Protein AF-A0A9D2D6B2-F1 (afdb_monomer_lite)

Secondary structure (DSSP, 8-state):
--HHHHTTT----HHHHHHHHHHHHHHHHHHHHHHHHHHHHHHHHHHHHHHHHHHHHHHHHHTT-S-HHHHHHHHHHHHHHHHHHHHHHHHHHHHHHHH--HHHHHHHHHHHHHHHHT-SS--HHHHHHHEEEEEE----SSSPPPPEEEEETTT----HHHHHHHH--

Organism: NCBI:txid2838503

pLDDT: mean 70.99, std 13.63, range [35.59, 91.56]

Foldseek 3Di:
DDPCVVCPPCPVPLVVLLVVLVVVCCVPVVVVLVVLVVLLVVLVVVLVVLVVVLVVLVVCVVVVNDDPVRNVVSVVVSVVVNVVSVVSNVVSVVVNVVVPCSVVVSVVSVVVVVVVNPDPDQDPVNLVQFFQDKDWADDDPPPDDTDIDTHTPRPDPAHPVNVVVVVVD

Structure (mmCIF, N/CA/C/O backbone):
data_AF-A0A9D2D6B2-F1
#
_entry.id   AF-A0A9D2D6B2-F1
#
loop_
_atom_site.group_PDB
_atom_site.id
_atom_site.type_symbol
_atom_site.label_atom_id
_atom_site.label_alt_id
_atom_site.label_comp_id
_atom_site.label_asym_id
_atom_site.label_entity_id
_atom_site.label_seq_id
_atom_site.pdbx_PDB_ins_code
_atom_site.Cartn_x
_atom_site.Cartn_y
_atom_site.Cartn_z
_atom_site.occupancy
_atom_site.B_iso_or_equiv
_atom_site.auth_seq_id
_atom_site.auth_comp_id
_atom_site.auth_asym_id
_atom_site.auth_atom_id
_atom_site.pdbx_PDB_model_num
ATOM 1 N N . GLN A 1 1 ? 28.516 2.486 -32.109 1.00 35.59 1 GLN A N 1
ATOM 2 C CA . GLN A 1 1 ? 27.899 1.144 -32.067 1.00 35.59 1 GLN A CA 1
ATOM 3 C C .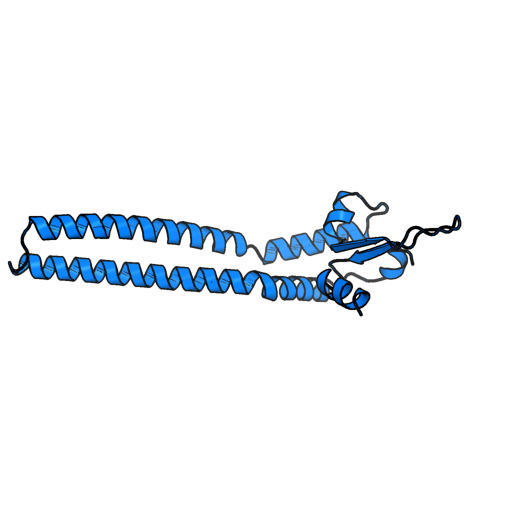 GLN A 1 1 ? 26.405 1.326 -32.236 1.00 35.59 1 GLN A C 1
ATOM 5 O O . GLN A 1 1 ? 25.827 2.120 -31.508 1.00 35.59 1 GLN A O 1
ATOM 10 N N . ASP A 1 2 ? 25.822 0.680 -33.243 1.00 41.28 2 ASP A N 1
ATOM 11 C CA . ASP A 1 2 ? 24.382 0.730 -33.501 1.00 41.28 2 ASP A CA 1
ATOM 12 C C . ASP A 1 2 ? 23.638 -0.080 -32.425 1.00 41.28 2 ASP A C 1
ATOM 14 O O . ASP A 1 2 ? 24.118 -1.137 -32.004 1.00 41.28 2 ASP A O 1
ATOM 18 N N . ILE A 1 3 ? 22.474 0.395 -31.983 1.00 46.47 3 ILE A N 1
ATOM 19 C CA . ILE A 1 3 ? 21.639 -0.260 -30.959 1.00 46.47 3 ILE A CA 1
ATOM 20 C C . ILE A 1 3 ? 21.277 -1.678 -31.433 1.00 46.47 3 ILE A C 1
ATOM 22 O O . ILE A 1 3 ? 21.265 -2.625 -30.649 1.00 46.47 3 ILE A O 1
ATOM 26 N N . ARG A 1 4 ? 21.110 -1.844 -32.753 1.00 47.38 4 ARG A N 1
ATOM 27 C CA . ARG A 1 4 ? 20.901 -3.131 -33.433 1.00 47.38 4 ARG A CA 1
ATOM 28 C C . ARG A 1 4 ? 22.102 -4.075 -33.339 1.00 47.38 4 ARG A C 1
ATOM 30 O O . ARG A 1 4 ? 21.920 -5.278 -33.205 1.00 47.38 4 ARG A O 1
ATOM 37 N N . SER A 1 5 ? 23.325 -3.540 -33.368 1.00 46.03 5 SER A N 1
ATOM 38 C CA . SER A 1 5 ? 24.556 -4.330 -33.241 1.00 46.03 5 SER A CA 1
ATOM 39 C C . SER A 1 5 ? 24.838 -4.744 -31.793 1.00 46.03 5 SER A C 1
ATOM 41 O O . SER A 1 5 ? 25.462 -5.780 -31.590 1.00 46.03 5 SER A O 1
ATOM 43 N N . MET A 1 6 ? 24.385 -3.969 -30.796 1.00 44.41 6 MET A N 1
ATOM 44 C CA . MET A 1 6 ? 24.419 -4.372 -29.378 1.00 44.41 6 MET A CA 1
ATOM 45 C C . MET A 1 6 ? 23.313 -5.377 -29.018 1.00 44.41 6 MET A C 1
ATOM 47 O O . MET A 1 6 ? 23.501 -6.185 -28.114 1.00 44.41 6 MET A O 1
ATOM 51 N N . LEU A 1 7 ? 22.187 -5.357 -29.739 1.00 45.91 7 LEU A N 1
ATOM 52 C CA . LEU A 1 7 ? 21.099 -6.342 -29.651 1.00 45.91 7 LEU A CA 1
ATOM 53 C C . LEU A 1 7 ? 21.361 -7.630 -30.458 1.00 45.91 7 LEU A C 1
ATOM 55 O O . LEU A 1 7 ? 20.472 -8.479 -30.525 1.00 45.91 7 LEU A O 1
ATOM 59 N N . GLY A 1 8 ? 22.545 -7.771 -31.071 1.00 40.34 8 GLY A N 1
ATOM 60 C CA . GLY A 1 8 ? 22.895 -8.860 -31.987 1.00 40.34 8 GLY A CA 1
ATOM 61 C C . GLY A 1 8 ? 22.477 -10.228 -31.459 1.00 40.34 8 GLY A C 1
ATOM 62 O O . GLY A 1 8 ? 22.946 -10.632 -30.401 1.00 40.34 8 GLY A O 1
ATOM 63 N N . ASP A 1 9 ? 21.555 -10.885 -32.172 1.00 44.16 9 ASP A N 1
ATOM 64 C CA . ASP A 1 9 ? 20.957 -12.189 -31.853 1.00 44.16 9 ASP A CA 1
ATOM 65 C C . ASP A 1 9 ? 20.709 -12.446 -30.359 1.00 44.16 9 ASP A C 1
ATOM 67 O O . ASP A 1 9 ? 20.714 -13.591 -29.893 1.00 44.16 9 ASP A O 1
ATOM 71 N N . VAL A 1 10 ? 20.433 -11.390 -29.586 1.00 45.84 10 VAL A N 1
ATOM 72 C CA . VAL A 1 10 ? 19.943 -11.534 -28.227 1.00 45.84 10 VAL A CA 1
ATOM 73 C C . VAL A 1 10 ? 18.497 -11.956 -28.404 1.00 45.84 10 VAL A C 1
ATOM 75 O O . VAL A 1 10 ? 17.577 -11.140 -28.387 1.00 45.84 10 VAL A O 1
ATOM 78 N N . LYS A 1 11 ? 18.285 -13.265 -28.601 1.00 50.88 11 LYS A N 1
ATOM 79 C CA . LYS A 1 11 ? 17.056 -13.917 -28.158 1.00 50.88 11 LYS A CA 1
ATOM 80 C C . LYS A 1 11 ? 16.844 -13.370 -26.761 1.00 50.88 11 LYS A C 1
ATOM 82 O O . LYS A 1 11 ? 17.635 -13.692 -25.877 1.00 50.88 11 LYS A O 1
ATOM 87 N N . ILE A 1 12 ? 15.880 -12.462 -26.609 1.00 55.03 12 ILE A N 1
ATOM 88 C CA . ILE A 1 12 ? 15.524 -11.912 -25.309 1.00 55.03 12 ILE A CA 1
ATOM 89 C C . ILE A 1 12 ? 15.266 -13.140 -24.456 1.00 55.03 12 ILE A C 1
ATOM 91 O O . ILE A 1 12 ? 14.308 -13.873 -24.695 1.00 55.03 12 ILE A O 1
ATOM 95 N N . ASP A 1 13 ? 16.203 -13.431 -23.561 1.00 63.00 13 ASP A N 1
ATOM 96 C CA . ASP A 1 13 ? 16.104 -14.574 -22.685 1.00 63.00 13 ASP A CA 1
ATOM 97 C C . ASP A 1 13 ? 15.008 -14.193 -21.701 1.00 63.00 13 ASP A C 1
ATOM 99 O O . ASP A 1 13 ? 15.236 -13.451 -20.746 1.00 63.00 13 ASP A O 1
ATOM 103 N N . GLU A 1 14 ? 13.781 -14.604 -22.026 1.00 59.53 14 GLU A N 1
ATOM 104 C CA . GLU A 1 14 ? 12.567 -14.267 -21.283 1.00 59.53 14 GLU A CA 1
ATOM 105 C C . GLU A 1 14 ? 12.739 -14.595 -19.800 1.00 59.53 14 GLU A C 1
ATOM 107 O O . GLU A 1 14 ? 12.206 -13.893 -18.944 1.00 59.53 14 GLU A O 1
ATOM 112 N N . LYS A 1 15 ? 13.565 -15.604 -19.493 1.00 63.31 15 LYS A N 1
ATOM 113 C CA . LYS A 1 15 ? 13.920 -15.990 -18.136 1.00 63.31 15 LYS A CA 1
ATOM 114 C C . LYS A 1 15 ? 14.800 -14.942 -17.454 1.00 63.31 15 LYS A C 1
ATOM 116 O O . LYS A 1 15 ? 14.463 -14.510 -16.356 1.00 63.31 15 LYS A O 1
ATOM 121 N N . LYS A 1 16 ? 15.864 -14.463 -18.109 1.00 65.50 16 LYS A N 1
ATOM 122 C CA . LYS A 1 16 ? 16.715 -13.382 -17.570 1.00 65.50 16 LYS A CA 1
ATOM 123 C C . LYS A 1 16 ? 15.986 -12.043 -17.490 1.00 65.50 16 LYS A C 1
ATOM 125 O O . LYS A 1 16 ? 16.174 -11.315 -16.522 1.00 65.50 16 LYS A O 1
ATOM 130 N N . ALA A 1 17 ? 15.144 -11.719 -18.472 1.00 62.91 17 ALA A N 1
ATOM 131 C CA . ALA A 1 17 ? 14.330 -10.504 -18.456 1.00 62.91 17 ALA A CA 1
ATOM 132 C C . ALA A 1 17 ? 13.310 -10.532 -17.304 1.00 62.91 17 ALA A C 1
ATOM 134 O O . ALA A 1 17 ? 13.154 -9.535 -16.599 1.00 62.91 17 ALA A O 1
ATOM 135 N N . LYS A 1 18 ? 12.681 -11.693 -17.063 1.00 63.69 18 LYS A N 1
ATOM 136 C CA . LYS A 1 18 ? 11.800 -11.923 -15.913 1.00 63.69 18 LYS A CA 1
ATOM 137 C C . LYS A 1 18 ? 12.557 -11.810 -14.591 1.00 63.69 18 LYS A C 1
ATOM 139 O O . LYS A 1 18 ? 12.100 -11.099 -13.707 1.00 63.69 18 LYS A O 1
ATOM 144 N N . GLU A 1 19 ? 13.719 -12.451 -14.461 1.00 64.00 19 GLU A N 1
ATOM 145 C CA . GLU A 1 19 ? 14.553 -12.376 -13.251 1.00 64.00 19 GLU A CA 1
ATOM 146 C C . GLU A 1 19 ? 15.041 -10.949 -12.958 1.00 64.00 19 GLU A C 1
ATOM 148 O O . GLU A 1 19 ? 15.025 -10.524 -11.804 1.00 64.00 19 GLU A O 1
ATOM 153 N N . TYR A 1 20 ? 15.429 -10.184 -13.983 1.00 64.94 20 TYR A N 1
ATOM 154 C CA . TYR A 1 20 ? 15.842 -8.788 -13.832 1.00 64.94 20 TYR A CA 1
ATOM 155 C C . TYR A 1 20 ? 14.685 -7.888 -13.380 1.00 64.94 20 TYR A C 1
ATOM 157 O O . TYR A 1 20 ? 14.833 -7.145 -12.409 1.00 64.94 20 TYR A O 1
ATOM 165 N N . PHE A 1 21 ? 13.520 -7.996 -14.032 1.00 64.06 21 PHE A N 1
ATOM 166 C CA . PHE A 1 21 ? 12.320 -7.247 -13.652 1.00 64.06 21 PHE A CA 1
ATOM 167 C C . PHE A 1 21 ? 11.888 -7.569 -12.220 1.00 64.06 21 PHE A C 1
ATOM 169 O O . PHE A 1 21 ? 11.588 -6.662 -11.442 1.00 64.06 21 PHE A O 1
ATOM 176 N N . LEU A 1 22 ? 11.918 -8.856 -11.855 1.00 63.31 22 LEU A N 1
ATOM 177 C CA . LEU A 1 22 ? 11.598 -9.290 -10.503 1.00 63.31 22 LEU A CA 1
ATOM 178 C C . LEU A 1 22 ? 12.585 -8.673 -9.508 1.00 63.31 22 LEU A C 1
ATOM 180 O O . LEU A 1 22 ? 12.142 -8.034 -8.567 1.00 63.31 22 LEU A O 1
ATOM 184 N N . ARG A 1 23 ? 13.900 -8.754 -9.763 1.00 66.19 23 ARG A N 1
ATOM 185 C CA . ARG A 1 23 ? 14.960 -8.245 -8.873 1.00 66.19 23 ARG A CA 1
ATOM 186 C C . ARG A 1 23 ? 14.898 -6.735 -8.636 1.00 66.19 23 ARG A C 1
ATOM 188 O O . ARG A 1 23 ? 15.092 -6.293 -7.503 1.00 66.19 23 ARG A O 1
ATOM 195 N N . GLU A 1 24 ? 14.653 -5.942 -9.675 1.00 61.62 24 GLU A N 1
ATOM 196 C CA . GLU A 1 24 ? 14.537 -4.484 -9.539 1.00 61.62 24 GLU A CA 1
ATOM 197 C C . GLU A 1 24 ? 13.247 -4.084 -8.806 1.00 61.62 24 GLU A C 1
ATOM 199 O O . GLU A 1 24 ? 13.279 -3.211 -7.933 1.00 61.62 24 GLU A O 1
ATOM 204 N N . ARG A 1 25 ? 12.130 -4.791 -9.039 1.00 60.19 25 ARG A N 1
ATOM 205 C CA . ARG A 1 25 ? 10.916 -4.607 -8.228 1.00 60.19 25 ARG A CA 1
ATOM 206 C C . ARG A 1 25 ? 11.087 -5.090 -6.794 1.00 60.19 25 ARG A C 1
ATOM 208 O O . ARG A 1 25 ? 10.549 -4.439 -5.905 1.00 60.19 25 ARG A O 1
ATOM 215 N N . THR A 1 26 ? 11.846 -6.155 -6.531 1.00 57.03 26 THR A N 1
ATOM 216 C CA . THR A 1 26 ? 12.105 -6.600 -5.154 1.00 57.03 26 THR A CA 1
ATOM 217 C C . THR A 1 26 ? 12.832 -5.507 -4.367 1.00 57.03 26 THR A C 1
ATOM 219 O O . THR A 1 26 ? 12.494 -5.246 -3.221 1.00 57.03 26 THR A O 1
ATOM 222 N N . LYS A 1 27 ? 13.780 -4.790 -4.989 1.00 57.19 27 LYS A N 1
ATOM 223 C CA . LYS A 1 27 ? 14.522 -3.710 -4.316 1.00 57.19 27 LYS A CA 1
ATOM 224 C C . LYS A 1 27 ? 13.664 -2.491 -3.961 1.00 57.19 27 LYS A C 1
ATOM 226 O O . LYS A 1 27 ? 13.787 -1.982 -2.853 1.00 57.19 27 LYS A O 1
ATOM 231 N N . CYS A 1 28 ? 12.842 -1.999 -4.890 1.00 51.25 28 CYS A N 1
ATOM 232 C CA . CYS A 1 28 ? 12.093 -0.745 -4.707 1.00 51.25 28 CYS A CA 1
ATOM 233 C C . CYS A 1 28 ? 10.664 -0.971 -4.174 1.00 51.25 28 CYS A C 1
ATOM 235 O O . CYS A 1 28 ? 10.144 -0.191 -3.377 1.00 51.25 28 CYS A O 1
ATOM 237 N N . GLY A 1 29 ? 10.031 -2.069 -4.586 1.00 56.94 29 GLY A N 1
ATOM 238 C CA . GLY A 1 29 ? 8.668 -2.430 -4.214 1.00 56.94 29 GLY A CA 1
ATOM 239 C C . GLY A 1 29 ? 8.572 -3.033 -2.818 1.00 56.94 29 GLY A C 1
ATOM 240 O O . GLY A 1 29 ? 7.684 -2.638 -2.069 1.00 56.94 29 GLY A O 1
ATOM 241 N N . GLU A 1 30 ? 9.486 -3.929 -2.420 1.00 60.16 30 GLU A N 1
ATOM 242 C CA . GLU A 1 30 ? 9.347 -4.603 -1.121 1.00 60.16 30 GLU A CA 1
ATOM 243 C C . GLU A 1 30 ? 9.55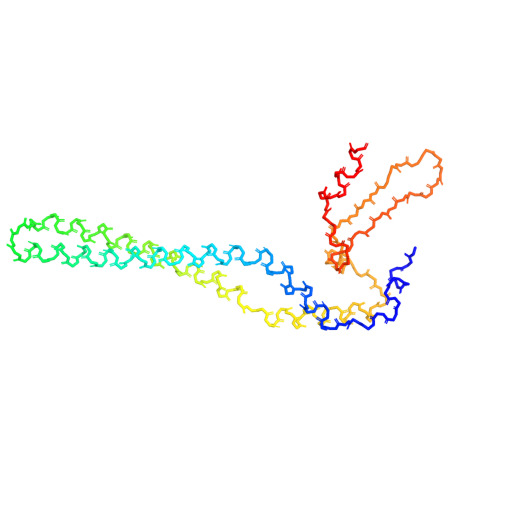1 -3.678 0.068 1.00 60.16 30 GLU A C 1
ATOM 245 O O . GLU A 1 30 ? 8.858 -3.851 1.061 1.00 60.16 30 GLU A O 1
ATOM 250 N N . GLN A 1 31 ? 10.423 -2.668 0.002 1.00 62.78 31 GLN A N 1
ATOM 251 C CA . GLN A 1 31 ? 10.567 -1.736 1.129 1.00 62.78 31 GLN A CA 1
ATOM 252 C C . GLN A 1 31 ? 9.267 -0.976 1.412 1.00 62.78 31 GLN A C 1
ATOM 254 O O . GLN A 1 31 ? 8.841 -0.892 2.565 1.00 62.78 31 GLN A O 1
ATOM 259 N N . ASN A 1 32 ? 8.609 -0.481 0.361 1.00 66.88 32 ASN A N 1
ATOM 260 C CA . ASN A 1 32 ? 7.326 0.205 0.489 1.00 66.88 32 ASN A CA 1
ATOM 261 C C . ASN A 1 32 ? 6.217 -0.771 0.904 1.00 66.88 32 ASN A C 1
ATOM 263 O O . ASN A 1 32 ? 5.442 -0.465 1.806 1.00 66.88 32 ASN A O 1
ATOM 267 N N . ARG A 1 33 ? 6.195 -1.983 0.334 1.00 70.56 33 ARG A N 1
ATOM 268 C CA . ARG A 1 33 ? 5.209 -3.020 0.676 1.00 70.56 33 ARG A CA 1
ATOM 269 C C . ARG A 1 33 ? 5.342 -3.494 2.125 1.00 70.56 33 ARG A C 1
ATOM 271 O O . ARG A 1 33 ? 4.350 -3.565 2.836 1.00 70.56 33 ARG A O 1
ATOM 278 N N . LEU A 1 34 ? 6.563 -3.753 2.593 1.00 74.38 34 LEU A N 1
ATOM 279 C CA . LEU A 1 34 ? 6.858 -4.148 3.975 1.00 74.38 34 LEU A CA 1
ATOM 280 C C . LEU A 1 34 ? 6.515 -3.032 4.966 1.00 74.38 34 LEU A C 1
ATOM 282 O O . LEU A 1 34 ? 6.019 -3.313 6.059 1.00 74.38 34 LEU A O 1
ATOM 286 N N . SER A 1 35 ? 6.771 -1.773 4.596 1.00 79.06 35 SER A N 1
ATOM 287 C CA . SER A 1 35 ? 6.367 -0.608 5.386 1.00 79.06 35 SER A CA 1
ATOM 288 C C . SER A 1 35 ? 4.844 -0.530 5.511 1.00 79.06 35 SER A C 1
ATOM 290 O O . SER A 1 35 ? 4.332 -0.463 6.630 1.00 79.06 35 SER A O 1
ATOM 292 N N . ASP A 1 36 ? 4.123 -0.631 4.394 1.00 79.38 36 ASP A N 1
ATOM 293 C CA . ASP A 1 36 ? 2.659 -0.598 4.359 1.00 79.38 36 ASP A CA 1
ATOM 294 C C . ASP A 1 36 ? 2.044 -1.793 5.117 1.00 79.38 36 ASP A C 1
ATOM 296 O O . ASP A 1 36 ? 1.126 -1.614 5.916 1.00 79.38 36 ASP A O 1
ATOM 300 N N . GLU A 1 37 ? 2.596 -3.004 4.979 1.00 80.88 37 GLU A N 1
ATOM 301 C CA . GLU A 1 37 ? 2.193 -4.191 5.752 1.00 80.88 37 GLU A CA 1
ATOM 302 C C . GLU A 1 37 ? 2.457 -4.028 7.261 1.00 80.88 37 GLU A C 1
ATOM 304 O O . GLU A 1 37 ? 1.687 -4.502 8.106 1.00 80.88 37 GLU A O 1
ATOM 309 N N . LYS A 1 38 ? 3.562 -3.377 7.643 1.00 85.88 38 LYS A N 1
ATOM 310 C CA . LYS A 1 38 ? 3.874 -3.084 9.050 1.00 85.88 38 LYS A CA 1
ATOM 311 C C . LYS A 1 38 ? 2.908 -2.046 9.621 1.00 85.88 38 LYS A C 1
ATOM 313 O O . LYS A 1 38 ? 2.423 -2.237 10.736 1.00 85.88 38 LYS A O 1
ATOM 318 N N . GLN A 1 39 ? 2.601 -0.994 8.864 1.00 86.31 39 GLN A N 1
ATOM 319 C CA . GLN A 1 39 ? 1.605 0.011 9.243 1.00 86.31 39 GLN A CA 1
ATOM 320 C C . GLN A 1 39 ? 0.210 -0.605 9.378 1.00 86.31 39 GLN A C 1
ATOM 322 O O . GLN A 1 39 ? -0.474 -0.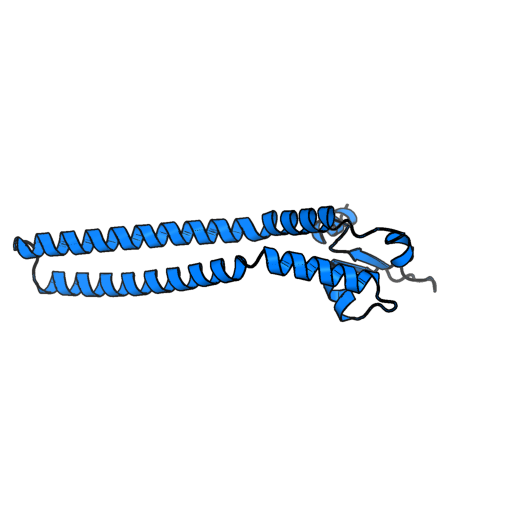353 10.367 1.00 86.31 39 GLN A O 1
ATOM 327 N N . LEU A 1 40 ? -0.177 -1.485 8.453 1.00 88.69 40 LEU A N 1
ATOM 328 C CA . LEU A 1 40 ? -1.450 -2.201 8.503 1.00 88.69 40 LEU A CA 1
ATOM 329 C C . LEU A 1 40 ? -1.557 -3.067 9.765 1.00 88.69 40 LEU A C 1
ATOM 331 O O . LEU A 1 40 ? -2.572 -3.016 10.459 1.00 88.69 40 LEU A O 1
ATOM 335 N N . ARG A 1 41 ? -0.496 -3.807 10.120 1.00 88.44 41 ARG A N 1
ATOM 336 C CA . ARG A 1 41 ? -0.445 -4.570 11.381 1.00 88.44 41 ARG A CA 1
ATOM 337 C C . ARG A 1 41 ? -0.566 -3.672 12.610 1.00 88.44 41 ARG A C 1
ATOM 339 O O . ARG A 1 41 ? -1.319 -4.001 13.521 1.00 88.44 41 ARG A O 1
ATOM 346 N N . ALA A 1 42 ? 0.137 -2.541 12.636 1.00 89.88 42 ALA A N 1
ATOM 347 C CA . ALA A 1 42 ? 0.066 -1.600 13.752 1.00 89.88 42 ALA A CA 1
ATOM 348 C C . ALA A 1 42 ? -1.350 -1.025 13.933 1.00 89.88 42 ALA A C 1
ATOM 350 O O . ALA A 1 42 ? -1.871 -1.032 15.047 1.00 89.88 42 ALA A O 1
ATOM 351 N N . LEU A 1 43 ? -2.001 -0.603 12.843 1.00 87.62 43 LEU A N 1
ATOM 352 C CA . LEU A 1 43 ? -3.376 -0.096 12.873 1.00 87.62 43 LEU A CA 1
ATOM 353 C C . LEU A 1 43 ? -4.386 -1.178 13.277 1.00 87.62 43 LEU A C 1
ATOM 355 O O . LEU A 1 43 ? -5.285 -0.912 14.070 1.00 87.62 43 LEU A O 1
ATOM 359 N N . SER A 1 44 ? -4.214 -2.415 12.803 1.00 87.06 44 SER A N 1
ATOM 360 C CA . SER A 1 44 ? -5.065 -3.542 13.206 1.00 87.06 44 SER A CA 1
ATOM 361 C C . SER A 1 44 ? -4.926 -3.869 14.697 1.00 87.06 44 SER A C 1
ATOM 363 O O . SER A 1 44 ? -5.920 -4.153 15.370 1.00 87.06 44 SER A O 1
ATOM 365 N N . ASN A 1 45 ? -3.705 -3.811 15.233 1.00 90.31 45 ASN A N 1
ATOM 366 C CA . ASN A 1 45 ? -3.474 -3.986 16.665 1.00 90.31 45 ASN A CA 1
ATOM 367 C C . ASN A 1 45 ? -4.124 -2.852 17.460 1.00 90.31 45 ASN A C 1
ATOM 369 O O . ASN A 1 45 ? -4.816 -3.124 18.438 1.00 90.31 45 ASN A O 1
ATOM 373 N N . ARG A 1 46 ? -3.983 -1.602 17.000 1.00 90.19 46 ARG A N 1
ATOM 374 C CA . ARG A 1 46 ? -4.616 -0.441 17.633 1.00 90.19 46 ARG A CA 1
ATOM 375 C C . ARG A 1 46 ? -6.139 -0.567 17.676 1.00 90.19 46 ARG A C 1
ATOM 377 O O . ARG A 1 46 ? -6.726 -0.294 18.714 1.00 90.19 46 ARG A O 1
ATOM 384 N N . LEU A 1 47 ? -6.772 -1.036 16.599 1.00 88.38 47 LEU A N 1
ATOM 385 C CA . LEU A 1 47 ? -8.211 -1.326 16.589 1.00 88.38 47 LEU A CA 1
ATOM 386 C C . LEU A 1 47 ? -8.596 -2.378 17.635 1.00 88.38 47 LEU A C 1
ATOM 388 O O . LEU A 1 47 ? -9.553 -2.188 18.378 1.00 88.38 47 LEU A O 1
ATOM 392 N N . THR A 1 48 ? -7.809 -3.448 17.745 1.00 88.62 48 THR A N 1
ATOM 393 C CA . THR A 1 48 ? -8.054 -4.507 18.736 1.00 88.62 48 THR A CA 1
ATOM 394 C C . THR A 1 48 ? -7.899 -3.988 20.172 1.00 88.62 48 THR A C 1
ATOM 396 O O . THR A 1 48 ? -8.637 -4.390 21.068 1.00 88.62 48 THR A O 1
ATOM 399 N N . GLU A 1 49 ? -6.939 -3.094 20.417 1.00 90.00 49 GLU A N 1
ATOM 400 C CA . GLU A 1 49 ? -6.781 -2.420 21.710 1.00 90.00 49 GLU A CA 1
ATOM 401 C C . GLU A 1 49 ? -7.950 -1.484 22.019 1.00 90.00 49 GLU A C 1
ATOM 403 O O . GLU A 1 49 ? -8.440 -1.484 23.146 1.00 90.00 49 GLU A O 1
ATOM 408 N N . LEU A 1 50 ? -8.413 -0.716 21.029 1.00 87.12 50 LEU A N 1
ATOM 409 C CA . LEU A 1 50 ? -9.579 0.153 21.168 1.00 87.12 50 LEU A CA 1
ATOM 410 C C . LEU A 1 50 ? -10.828 -0.651 21.536 1.00 87.12 50 LEU A C 1
ATOM 412 O O . LEU A 1 50 ? -11.519 -0.283 22.480 1.00 87.12 50 LEU A O 1
ATOM 416 N N . ASP A 1 51 ? -11.068 -1.785 20.874 1.00 86.19 51 ASP A N 1
ATOM 417 C CA . ASP A 1 51 ? -12.200 -2.662 21.192 1.00 86.19 51 ASP A CA 1
ATOM 418 C C . ASP A 1 51 ? -12.119 -3.196 22.639 1.00 86.19 51 ASP A C 1
ATOM 420 O O . ASP A 1 51 ? -13.123 -3.209 23.354 1.00 86.19 51 ASP A O 1
ATOM 424 N N . LYS A 1 52 ? -10.918 -3.553 23.123 1.00 88.94 52 LYS A N 1
ATOM 425 C CA . LYS A 1 52 ? -10.707 -3.967 24.524 1.00 88.94 52 LYS A CA 1
ATOM 426 C C . LYS A 1 52 ? -10.939 -2.832 25.522 1.00 88.94 52 LYS A C 1
ATOM 428 O O . LYS A 1 52 ? -11.534 -3.059 26.572 1.00 88.94 52 LYS A O 1
ATOM 433 N N . LEU A 1 53 ? -10.471 -1.622 25.216 1.00 86.25 53 LEU A N 1
ATOM 434 C CA . LEU A 1 53 ? -10.672 -0.446 26.069 1.00 86.25 53 LEU A CA 1
ATOM 435 C C . LEU A 1 53 ? -12.154 -0.078 26.166 1.00 86.25 53 LEU A C 1
ATOM 437 O O . LEU A 1 53 ? -12.638 0.210 27.258 1.00 86.25 53 LEU A O 1
ATOM 441 N N . ILE A 1 54 ? -12.881 -0.144 25.047 1.00 84.06 54 ILE A N 1
ATOM 442 C CA . ILE A 1 54 ? -14.333 0.055 25.020 1.00 84.06 54 ILE A CA 1
ATOM 443 C C . ILE A 1 54 ? -15.015 -0.998 25.897 1.00 84.06 54 ILE A C 1
ATOM 445 O O . ILE A 1 54 ? -15.829 -0.643 26.747 1.00 84.06 54 ILE A O 1
ATOM 449 N N . GLN A 1 55 ? -14.658 -2.275 25.740 1.00 85.25 55 GLN A N 1
ATOM 450 C CA . GLN A 1 55 ? -15.225 -3.352 26.549 1.00 85.25 55 GLN A CA 1
ATOM 451 C C . GLN A 1 55 ? -14.986 -3.123 28.052 1.00 85.25 55 GLN A C 1
ATOM 453 O O . GLN A 1 55 ? -15.935 -3.172 28.833 1.00 85.25 55 GLN A O 1
ATOM 458 N N . SER A 1 56 ? -13.758 -2.780 28.449 1.00 85.56 56 SER A N 1
ATOM 459 C CA . SER A 1 56 ? -13.414 -2.476 29.846 1.00 85.56 56 SER A CA 1
ATOM 460 C C . SER A 1 56 ? -14.196 -1.274 30.390 1.00 85.56 56 SER A C 1
ATOM 462 O O . SER A 1 56 ? -14.677 -1.310 31.520 1.00 85.56 56 SER A O 1
ATOM 464 N N . ALA A 1 57 ? -14.366 -0.214 29.592 1.00 81.81 57 ALA A N 1
ATOM 465 C CA . ALA A 1 57 ? -15.145 0.957 29.992 1.00 81.81 57 ALA A CA 1
ATOM 466 C C . ALA A 1 57 ? -16.634 0.619 30.196 1.00 81.81 57 ALA A C 1
ATOM 468 O O . ALA A 1 57 ? -17.271 1.139 31.115 1.00 81.81 57 ALA A O 1
ATOM 469 N N . PHE A 1 58 ? -17.191 -0.281 29.376 1.00 81.12 58 PHE A N 1
ATOM 470 C CA . PHE A 1 58 ? -18.544 -0.805 29.574 1.00 81.12 58 PHE A CA 1
ATOM 471 C C . PHE A 1 58 ? -18.657 -1.657 30.842 1.00 81.12 58 PHE A C 1
ATOM 473 O O . PHE A 1 58 ? -19.633 -1.515 31.577 1.00 81.12 58 PHE A O 1
ATOM 480 N N . GLU A 1 59 ? -17.670 -2.501 31.138 1.00 85.25 59 GLU A N 1
ATOM 481 C CA . GLU A 1 59 ? -17.640 -3.308 32.364 1.00 85.25 59 GLU A CA 1
ATOM 482 C C . GLU A 1 59 ? -17.603 -2.418 33.621 1.00 85.25 59 GLU A C 1
ATOM 484 O O . GLU A 1 59 ? -18.430 -2.583 34.521 1.00 85.25 59 GLU A O 1
ATOM 489 N N . GLU A 1 60 ? -16.743 -1.394 33.657 1.00 80.50 60 GLU A N 1
ATOM 490 C CA . GLU A 1 60 ? -16.702 -0.413 34.756 1.00 80.50 60 GLU A CA 1
ATOM 491 C C . GLU A 1 60 ? -18.000 0.393 34.886 1.00 80.50 60 GLU A C 1
ATOM 493 O O . GLU A 1 60 ? -18.425 0.743 35.994 1.00 80.50 60 GLU A O 1
ATOM 498 N N . LYS A 1 61 ? -18.661 0.664 33.755 1.00 82.50 61 LYS A N 1
ATOM 499 C CA . LYS A 1 61 ? -19.962 1.326 33.727 1.00 82.50 61 LYS A CA 1
ATOM 500 C C . LYS A 1 61 ? -21.064 0.462 34.334 1.00 82.50 61 LYS A C 1
ATOM 502 O O . LYS A 1 61 ? -21.848 0.973 35.134 1.00 82.50 61 LYS A O 1
ATOM 507 N N . VAL A 1 62 ? -21.120 -0.824 33.988 1.00 80.00 62 VAL A N 1
ATOM 508 C CA . VAL A 1 62 ? -22.091 -1.781 34.550 1.00 80.00 62 VAL A CA 1
ATOM 509 C C . VAL A 1 62 ? -21.864 -1.978 36.052 1.00 80.00 62 VAL A C 1
ATOM 511 O O . VAL A 1 62 ? -22.828 -2.105 36.804 1.00 80.00 62 VAL A O 1
ATOM 514 N N . LEU A 1 63 ? -20.609 -1.917 36.507 1.00 84.00 63 LEU A N 1
ATOM 515 C CA . LEU A 1 63 ? -20.242 -1.977 37.926 1.00 84.00 63 LEU A CA 1
ATOM 516 C C . LEU A 1 63 ? -20.573 -0.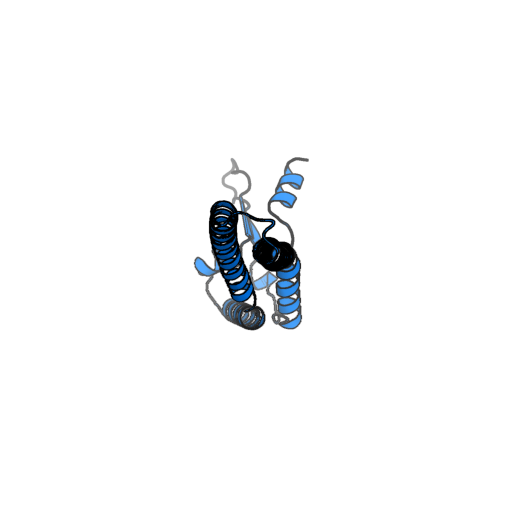693 38.714 1.00 84.00 63 LEU A C 1
ATOM 518 O O . LEU A 1 63 ? -20.407 -0.669 39.930 1.00 84.00 63 LEU A O 1
ATOM 522 N N . GLY A 1 64 ? -21.044 0.368 38.049 1.00 80.69 64 GLY A N 1
ATOM 523 C CA . GLY A 1 64 ? -21.423 1.634 38.687 1.00 80.69 64 GLY A CA 1
ATOM 524 C C . GLY A 1 64 ? -20.248 2.558 39.025 1.00 80.69 64 GLY A C 1
ATOM 525 O O . GLY A 1 64 ? -20.464 3.627 39.592 1.00 80.69 64 GLY A O 1
ATOM 526 N N . ASN A 1 65 ? -19.023 2.191 38.638 1.00 81.75 65 ASN A N 1
ATOM 527 C CA . ASN A 1 65 ? -17.811 2.971 38.906 1.00 81.75 65 ASN A CA 1
ATOM 528 C C . ASN A 1 65 ? -17.606 4.118 37.901 1.00 81.75 65 ASN A C 1
ATOM 530 O O . ASN A 1 65 ? -16.819 5.029 38.159 1.00 81.75 65 ASN A O 1
ATOM 534 N N . LEU A 1 66 ? -18.326 4.096 36.771 1.00 81.00 66 LEU A N 1
ATOM 535 C CA . LEU A 1 66 ? -18.209 5.089 35.704 1.00 81.00 66 LEU A CA 1
ATOM 536 C C . LEU A 1 66 ? -19.509 5.911 35.523 1.00 81.00 66 LEU A C 1
ATOM 538 O O . LEU A 1 66 ? -20.575 5.348 35.240 1.00 81.00 66 LEU A O 1
ATOM 542 N N . PRO A 1 67 ? -19.463 7.254 35.617 1.00 84.75 67 PRO A N 1
ATOM 543 C CA . PRO A 1 67 ? -20.606 8.113 35.302 1.00 84.75 67 PRO A CA 1
ATOM 544 C C . PRO A 1 67 ? -21.042 8.002 33.831 1.00 84.75 67 PRO A C 1
ATOM 546 O O . PRO A 1 67 ? -20.211 7.866 32.933 1.00 84.75 67 PRO A O 1
ATOM 549 N N . ASP A 1 68 ? -22.349 8.120 33.557 1.00 80.69 68 ASP A N 1
ATOM 550 C CA . ASP A 1 68 ? -22.905 8.025 32.189 1.00 80.69 68 ASP A CA 1
ATOM 551 C C . ASP A 1 68 ? -22.313 9.043 31.211 1.00 80.69 68 ASP A C 1
ATOM 553 O O . ASP A 1 68 ? -22.059 8.727 30.049 1.00 80.69 68 ASP A O 1
ATOM 557 N N . SER A 1 69 ? -22.079 10.268 31.684 1.00 82.31 69 SER A N 1
ATOM 558 C CA . SER A 1 69 ? -21.511 11.350 30.877 1.00 82.31 69 SER A CA 1
ATOM 559 C C . SER A 1 69 ? -20.093 11.031 30.395 1.00 82.31 69 SER A C 1
ATOM 561 O O . SER A 1 69 ? -19.750 11.323 29.249 1.00 82.31 69 SER A O 1
ATOM 563 N N . VAL A 1 70 ? -19.286 10.388 31.242 1.00 81.31 70 VAL A N 1
ATOM 564 C CA . VAL A 1 70 ? -17.905 9.999 30.930 1.00 81.31 70 VAL A CA 1
ATOM 565 C C . VAL A 1 70 ? -17.887 8.821 29.956 1.00 81.31 70 VAL A C 1
ATOM 567 O O . VAL A 1 70 ? -17.139 8.854 28.981 1.00 81.31 70 VAL A O 1
ATOM 570 N N . CYS A 1 71 ? -18.763 7.831 30.158 1.00 81.31 71 CYS A N 1
ATOM 571 C CA . CYS A 1 71 ? -18.903 6.684 29.259 1.00 81.31 71 CYS A CA 1
ATOM 572 C C . CYS A 1 71 ? -19.281 7.113 27.832 1.00 81.31 71 CYS A C 1
ATOM 574 O O . CYS A 1 71 ? -18.617 6.719 26.873 1.00 81.31 71 CYS A O 1
ATOM 576 N N . LYS A 1 72 ? -20.286 7.992 27.686 1.00 83.75 72 LYS A N 1
ATOM 577 C CA . LYS A 1 72 ? -20.687 8.531 26.375 1.00 83.75 72 LYS A CA 1
ATOM 578 C C . LYS A 1 72 ? -19.547 9.267 25.676 1.00 83.75 72 LYS A C 1
ATOM 580 O O . LYS A 1 72 ? -19.269 8.981 24.517 1.00 83.75 72 LYS A O 1
ATOM 585 N N . SER A 1 73 ? -18.847 10.155 26.388 1.00 86.06 73 SER A N 1
ATOM 586 C CA . SER A 1 73 ? -17.731 10.907 25.802 1.00 86.06 73 SER A CA 1
ATOM 587 C C . SER A 1 73 ? -16.565 10.005 25.374 1.00 86.06 73 SER A C 1
ATOM 589 O O . SER A 1 73 ? -15.941 10.262 24.346 1.00 86.06 73 SER A O 1
ATOM 591 N N . LEU A 1 74 ? -16.264 8.944 26.133 1.00 84.56 74 LEU A N 1
ATOM 592 C CA . LEU A 1 74 ? -15.241 7.961 25.758 1.00 84.56 74 LEU A CA 1
ATOM 593 C C . LEU A 1 74 ? -15.661 7.148 24.531 1.00 84.56 74 LEU A C 1
ATOM 595 O O . LEU A 1 74 ? -14.866 7.006 23.605 1.00 84.56 74 LEU A O 1
ATOM 599 N N . CYS A 1 75 ? -16.909 6.676 24.491 1.00 84.00 75 CYS A N 1
ATOM 600 C CA . CYS A 1 75 ? -17.439 5.938 23.346 1.00 84.00 75 CYS A CA 1
ATOM 601 C C . CYS A 1 75 ? -17.388 6.774 22.061 1.00 84.00 75 CYS A C 1
ATOM 603 O O . CYS A 1 75 ? -16.917 6.281 21.043 1.00 84.00 75 CYS A O 1
ATOM 605 N N . GLU A 1 76 ? -17.801 8.044 22.106 1.00 87.56 76 GLU A N 1
ATOM 606 C CA . GLU A 1 76 ? -17.741 8.945 20.945 1.00 87.56 76 GLU A CA 1
ATOM 607 C C . GLU A 1 76 ? -16.306 9.146 20.437 1.00 87.56 76 GLU A C 1
ATOM 609 O O . GLU A 1 7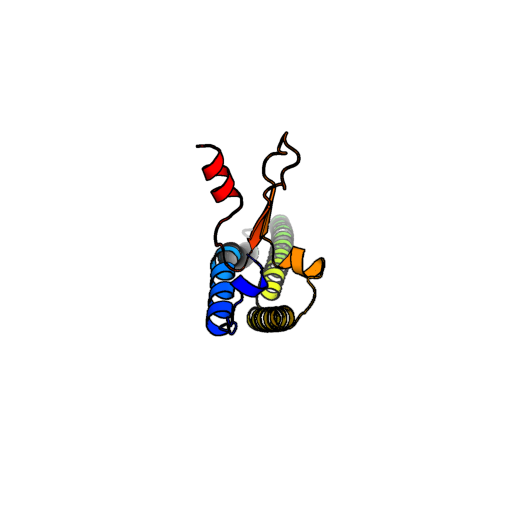6 ? -16.052 9.068 19.234 1.00 87.56 76 GLU A O 1
ATOM 614 N N . LYS A 1 77 ? -15.343 9.356 21.344 1.00 88.00 77 LYS A N 1
ATOM 615 C CA . LYS A 1 77 ? -13.926 9.516 20.976 1.00 88.00 77 LYS A CA 1
ATOM 616 C C . LYS A 1 77 ? -13.351 8.251 20.345 1.00 88.00 77 LYS A C 1
ATOM 618 O O . LYS A 1 77 ? -12.673 8.343 19.325 1.00 88.00 77 LYS A O 1
ATOM 623 N N . TYR A 1 78 ? -13.626 7.086 20.927 1.00 86.19 78 TYR A N 1
ATOM 624 C CA . TYR A 1 78 ? -13.125 5.821 20.396 1.00 86.19 78 TYR A CA 1
ATOM 625 C C . TYR A 1 78 ? -13.798 5.427 19.085 1.00 86.19 78 TYR A C 1
ATOM 627 O O . TYR A 1 78 ? -13.130 4.887 18.208 1.00 86.19 78 TYR A O 1
ATOM 635 N N . GLN A 1 79 ? -15.079 5.753 18.913 1.00 85.62 79 GLN A N 1
ATOM 636 C CA . GLN A 1 79 ? -15.783 5.551 17.652 1.00 85.62 79 GLN A CA 1
ATOM 637 C C . GLN A 1 79 ? -15.156 6.390 16.528 1.00 85.62 79 GLN A C 1
ATOM 639 O O . GLN A 1 79 ? -14.858 5.861 15.459 1.00 85.62 79 GLN A O 1
ATOM 644 N N . LEU A 1 80 ? -14.858 7.668 16.791 1.00 89.69 80 LEU A N 1
ATOM 645 C CA . LEU A 1 80 ? -14.153 8.532 15.838 1.00 89.69 80 LEU A CA 1
ATOM 646 C C . LEU A 1 80 ? -12.750 8.007 15.494 1.00 89.69 80 LEU A C 1
ATOM 648 O O . LEU A 1 80 ? -12.347 8.032 14.329 1.00 89.69 80 LEU A O 1
ATOM 652 N N . GLU A 1 81 ? -11.998 7.525 16.489 1.00 88.25 81 GLU A N 1
ATOM 653 C CA . GLU A 1 81 ? -10.667 6.946 16.265 1.00 88.25 81 GLU A CA 1
ATOM 654 C C . GLU A 1 81 ? -10.746 5.656 15.432 1.00 88.25 81 GLU A C 1
ATOM 656 O O . GLU A 1 81 ? -9.965 5.482 14.493 1.00 88.25 81 GLU A O 1
ATOM 661 N N . LYS A 1 82 ? -11.731 4.794 15.713 1.00 86.69 82 LYS A N 1
ATOM 662 C CA . LYS A 1 82 ? -11.999 3.557 14.969 1.00 86.69 82 LYS A CA 1
ATOM 663 C C . LYS A 1 82 ? -12.306 3.837 13.500 1.00 86.69 82 LYS A C 1
ATOM 665 O O . LYS A 1 82 ? -11.651 3.273 12.628 1.00 86.69 82 LYS A O 1
ATOM 670 N N . GLU A 1 83 ? -13.203 4.777 13.218 1.00 89.50 83 GLU A N 1
ATOM 671 C CA . GLU A 1 83 ? -13.537 5.189 11.846 1.00 89.50 83 GLU A CA 1
ATOM 672 C C . GLU A 1 83 ? -12.340 5.807 11.100 1.00 89.50 83 GLU A C 1
ATOM 674 O O . GLU A 1 83 ? -12.213 5.689 9.877 1.00 89.50 83 GLU A O 1
ATOM 679 N N . GLY A 1 84 ? -11.446 6.497 11.814 1.00 90.12 84 GLY A N 1
ATOM 680 C CA . GLY A 1 84 ? -10.187 6.995 11.258 1.00 90.12 84 GLY A CA 1
ATOM 681 C C . GLY A 1 84 ? -9.233 5.859 10.879 1.00 90.12 84 GLY A C 1
ATOM 682 O O . GLY A 1 84 ? -8.734 5.816 9.752 1.00 90.12 84 GLY A O 1
ATOM 683 N N . ALA A 1 85 ? -9.017 4.916 11.797 1.00 86.62 85 ALA A N 1
ATOM 684 C CA . ALA A 1 85 ? -8.135 3.771 11.591 1.00 86.62 85 ALA A CA 1
ATOM 685 C C . ALA A 1 85 ? -8.655 2.825 10.494 1.00 86.62 85 ALA A C 1
ATOM 687 O O . ALA A 1 85 ? -7.878 2.376 9.652 1.00 86.62 85 ALA A O 1
ATOM 688 N N . GLU A 1 86 ? -9.963 2.566 10.440 1.00 88.62 86 GLU A N 1
ATOM 689 C CA . GLU A 1 86 ? -10.589 1.741 9.399 1.00 88.62 86 GLU A CA 1
ATOM 690 C C . GLU A 1 86 ? -10.417 2.350 8.002 1.00 88.62 86 GLU A C 1
ATOM 692 O O . GLU A 1 86 ? -10.074 1.633 7.057 1.00 88.62 86 GLU A O 1
ATOM 697 N N . ARG A 1 87 ? -10.565 3.677 7.871 1.00 91.56 87 ARG A N 1
ATOM 698 C CA . ARG A 1 87 ? -10.289 4.384 6.609 1.00 91.56 87 ARG A CA 1
ATOM 699 C C . ARG A 1 87 ? -8.835 4.233 6.173 1.00 91.56 87 ARG A C 1
ATOM 701 O O . ARG A 1 87 ? -8.584 3.871 5.026 1.00 91.56 87 ARG A O 1
ATOM 708 N N . GLN A 1 88 ? -7.884 4.437 7.084 1.00 87.69 88 GLN A N 1
ATOM 709 C CA . GLN A 1 88 ? -6.458 4.273 6.779 1.00 87.69 88 GLN A CA 1
ATOM 710 C C . GLN A 1 88 ? -6.111 2.832 6.382 1.00 87.69 88 GLN A C 1
ATOM 712 O O . GLN A 1 88 ? -5.338 2.615 5.448 1.00 87.69 88 GLN A O 1
ATOM 717 N N . ILE A 1 89 ? -6.708 1.835 7.041 1.00 89.38 89 ILE A N 1
ATOM 718 C CA . ILE A 1 89 ? -6.542 0.423 6.673 1.00 89.38 89 ILE A CA 1
ATOM 719 C C . ILE A 1 89 ? -7.102 0.155 5.274 1.00 89.38 89 ILE A C 1
ATOM 721 O O . ILE A 1 89 ? -6.465 -0.562 4.503 1.00 89.38 89 ILE A O 1
ATOM 725 N N . ALA A 1 90 ? -8.268 0.705 4.929 1.00 88.31 90 ALA A N 1
ATOM 726 C CA . ALA A 1 90 ? -8.858 0.536 3.603 1.00 88.31 90 ALA A CA 1
ATOM 727 C C . ALA A 1 90 ? -7.967 1.137 2.501 1.00 88.31 90 ALA A C 1
ATOM 729 O O . ALA A 1 90 ? -7.736 0.489 1.479 1.00 88.31 90 ALA A O 1
ATOM 730 N N . GLU A 1 91 ? -7.411 2.329 2.728 1.00 87.94 91 GLU A N 1
ATOM 731 C CA . GLU A 1 91 ? -6.461 2.964 1.806 1.00 87.94 91 GLU A CA 1
ATOM 732 C C . GLU A 1 91 ? -5.167 2.154 1.651 1.00 87.94 91 GLU A C 1
ATOM 734 O O . GLU A 1 91 ? -4.729 1.907 0.527 1.00 87.94 91 GLU A O 1
ATOM 739 N N . LEU A 1 92 ? -4.580 1.685 2.760 1.00 84.75 92 LEU A N 1
ATOM 740 C CA . LEU A 1 92 ? -3.382 0.838 2.741 1.00 84.75 92 LEU A CA 1
ATOM 741 C C . LEU A 1 92 ? -3.633 -0.485 2.009 1.00 84.75 92 LEU A C 1
ATOM 743 O O . LEU A 1 92 ? -2.827 -0.883 1.172 1.00 84.75 92 LEU A O 1
ATOM 747 N N . LYS A 1 93 ? -4.768 -1.146 2.265 1.00 83.38 93 LYS A N 1
ATOM 748 C CA . LYS A 1 93 ? -5.156 -2.376 1.558 1.00 83.38 93 LYS A CA 1
ATOM 749 C C . LYS A 1 93 ? -5.334 -2.144 0.065 1.00 83.38 93 LYS A C 1
ATOM 751 O O . LYS A 1 93 ? -4.917 -2.987 -0.720 1.00 83.38 93 LYS A O 1
ATOM 756 N N . LYS A 1 94 ? -5.924 -1.014 -0.327 1.00 82.62 94 LYS A N 1
ATOM 757 C CA . LYS A 1 94 ? -6.075 -0.657 -1.738 1.00 82.62 94 LYS A CA 1
ATOM 758 C C . LYS A 1 94 ? -4.712 -0.461 -2.406 1.00 82.62 94 LYS A C 1
ATOM 760 O O . LYS A 1 94 ? -4.459 -1.075 -3.432 1.00 82.62 94 LYS A O 1
ATOM 765 N N . ARG A 1 95 ? -3.807 0.302 -1.784 1.00 73.94 95 ARG A N 1
ATOM 766 C CA . ARG A 1 95 ? -2.441 0.523 -2.290 1.00 73.94 95 ARG A CA 1
ATOM 767 C C . ARG A 1 95 ? -1.638 -0.779 -2.415 1.00 73.94 95 ARG A C 1
ATOM 769 O O . ARG A 1 95 ? -0.923 -0.964 -3.397 1.00 73.94 95 ARG A O 1
ATOM 776 N N . LEU A 1 96 ? -1.793 -1.696 -1.459 1.00 74.62 96 LEU A N 1
ATOM 777 C CA . LEU A 1 96 ? -1.195 -3.033 -1.524 1.00 74.62 96 LEU A CA 1
ATOM 778 C C . LEU A 1 96 ? -1.812 -3.884 -2.645 1.00 74.62 96 LEU A C 1
ATOM 780 O O . LEU A 1 96 ? -1.073 -4.467 -3.430 1.00 74.62 96 LEU A O 1
ATOM 784 N N . SER A 1 97 ? -3.141 -3.882 -2.783 1.00 69.81 97 SER A N 1
ATOM 785 C CA . SER A 1 97 ? -3.847 -4.618 -3.841 1.00 69.81 97 SER A CA 1
ATOM 786 C C . SER A 1 97 ? -3.501 -4.119 -5.245 1.00 69.81 97 SER A C 1
ATOM 788 O O . SER A 1 97 ? -3.372 -4.930 -6.156 1.00 69.81 97 SER A O 1
ATOM 790 N N . ASP A 1 98 ? -3.332 -2.808 -5.427 1.00 64.88 98 ASP A N 1
ATOM 791 C CA . ASP A 1 98 ? -2.908 -2.221 -6.704 1.00 64.88 98 ASP A CA 1
ATOM 792 C C . ASP A 1 98 ? -1.467 -2.644 -7.066 1.00 64.88 98 ASP A C 1
ATOM 794 O O . ASP A 1 98 ? -1.094 -2.663 -8.235 1.00 64.88 98 ASP A O 1
ATOM 798 N N . THR A 1 99 ? -0.660 -3.035 -6.073 1.00 60.22 99 THR A N 1
ATOM 799 C CA . THR A 1 99 ? 0.737 -3.467 -6.253 1.00 60.22 99 THR A CA 1
ATOM 800 C C . THR A 1 99 ? 0.864 -4.968 -6.575 1.00 60.22 99 THR A C 1
ATOM 802 O O . THR A 1 99 ? 1.900 -5.405 -7.089 1.00 60.22 99 THR A O 1
ATOM 805 N N . ASP A 1 100 ? -0.181 -5.764 -6.325 1.00 56.69 100 ASP A N 1
ATOM 806 C CA . ASP A 1 100 ? -0.152 -7.232 -6.406 1.00 56.69 100 ASP A CA 1
ATOM 807 C C . ASP A 1 100 ? -0.370 -7.805 -7.825 1.00 56.69 100 ASP A C 1
ATOM 809 O O . ASP A 1 100 ? -0.305 -9.019 -8.016 1.00 56.69 100 ASP A O 1
ATOM 813 N N . CYS A 1 101 ? -0.522 -6.974 -8.865 1.00 54.38 101 CYS A N 1
ATOM 814 C CA . CYS A 1 101 ? -0.636 -7.432 -10.262 1.00 54.38 101 CYS A CA 1
ATOM 815 C C . CYS A 1 101 ? 0.732 -7.777 -10.900 1.00 54.38 101 CYS A C 1
ATOM 817 O O . CYS A 1 101 ? 1.047 -7.405 -12.031 1.00 54.38 101 CYS A O 1
ATOM 819 N N . ILE A 1 102 ? 1.583 -8.482 -10.150 1.00 54.91 102 ILE A N 1
ATOM 820 C CA . ILE A 1 102 ? 2.983 -8.764 -10.503 1.00 54.91 102 ILE A CA 1
ATOM 821 C C . ILE A 1 102 ? 3.087 -9.614 -11.774 1.00 54.91 102 ILE A C 1
ATOM 823 O O . ILE A 1 102 ? 3.916 -9.330 -12.636 1.00 54.91 102 ILE A O 1
ATOM 827 N N . ASP A 1 103 ? 2.234 -10.627 -11.920 1.00 53.00 103 ASP A N 1
ATOM 828 C CA . ASP A 1 103 ? 2.341 -11.571 -13.035 1.00 53.00 103 ASP A CA 1
ATOM 829 C C . ASP A 1 103 ? 1.869 -10.973 -14.368 1.00 53.00 103 ASP A C 1
ATOM 831 O O . ASP A 1 103 ? 2.531 -11.162 -15.390 1.00 53.00 103 ASP A O 1
ATOM 835 N N . ALA A 1 104 ? 0.790 -10.184 -14.358 1.00 57.94 104 ALA A N 1
ATOM 836 C CA . ALA A 1 104 ? 0.283 -9.522 -15.561 1.00 57.94 104 ALA A CA 1
ATOM 837 C C . ALA A 1 104 ? 1.254 -8.442 -16.073 1.00 57.94 104 ALA A C 1
ATOM 839 O O . ALA A 1 104 ? 1.472 -8.316 -17.278 1.00 57.94 104 ALA A O 1
ATOM 840 N N . GLU A 1 105 ? 1.900 -7.703 -15.166 1.00 58.81 105 GLU A N 1
ATOM 841 C CA . GLU A 1 105 ? 2.899 -6.693 -15.529 1.00 58.81 105 GLU A CA 1
ATOM 842 C C . GLU A 1 105 ? 4.192 -7.304 -16.082 1.00 58.81 105 GLU A C 1
ATOM 844 O O . GLU A 1 105 ? 4.786 -6.750 -17.008 1.00 58.81 105 GLU A O 1
ATOM 849 N N . VAL A 1 106 ? 4.630 -8.454 -15.553 1.00 58.84 106 VAL A N 1
ATOM 850 C CA . VAL A 1 106 ? 5.782 -9.201 -16.091 1.00 58.84 106 VAL A CA 1
ATOM 851 C C . VAL A 1 106 ? 5.503 -9.654 -17.521 1.00 58.84 106 VAL A C 1
ATOM 853 O O . VAL A 1 106 ? 6.361 -9.532 -18.399 1.00 58.84 106 VAL A O 1
ATOM 856 N N . GLU A 1 107 ? 4.308 -10.182 -17.768 1.00 59.44 107 GLU A N 1
ATOM 857 C CA . GLU A 1 107 ? 3.915 -10.679 -19.083 1.00 59.44 107 GLU A CA 1
ATOM 858 C C . GLU A 1 107 ? 3.769 -9.529 -20.093 1.00 59.44 107 GLU A C 1
ATOM 860 O O . GLU A 1 107 ? 4.269 -9.614 -21.220 1.00 59.44 107 GLU A O 1
ATOM 865 N N . GLU A 1 108 ? 3.211 -8.394 -19.661 1.00 64.00 108 GLU A N 1
ATOM 866 C CA . GLU A 1 108 ? 3.151 -7.169 -20.456 1.00 64.00 108 GLU A CA 1
ATOM 867 C C . GLU A 1 108 ? 4.549 -6.599 -20.751 1.00 64.00 108 GLU A C 1
ATOM 869 O O . GLU A 1 108 ? 4.833 -6.189 -21.881 1.00 64.00 108 GLU A O 1
ATOM 874 N N . TYR A 1 109 ? 5.457 -6.621 -19.774 1.00 65.50 109 TYR A N 1
ATOM 875 C CA . TYR A 1 109 ? 6.847 -6.205 -19.943 1.00 65.50 109 TYR A CA 1
ATOM 876 C C . TYR A 1 109 ? 7.568 -7.058 -20.997 1.00 65.50 109 TYR A C 1
ATOM 878 O O . TYR A 1 109 ? 8.179 -6.516 -21.922 1.00 65.50 109 TYR A O 1
ATOM 886 N N . ILE A 1 110 ? 7.434 -8.387 -20.932 1.00 64.12 110 ILE A N 1
ATOM 887 C CA . ILE A 1 110 ? 8.021 -9.309 -21.916 1.00 64.12 110 ILE A CA 1
ATOM 888 C C . ILE A 1 110 ? 7.407 -9.093 -23.307 1.00 64.12 110 ILE A C 1
ATOM 890 O O . ILE A 1 110 ? 8.131 -9.054 -24.306 1.00 64.12 110 ILE A O 1
ATOM 894 N N . MET A 1 111 ? 6.088 -8.906 -23.398 1.00 65.88 111 MET A N 1
ATOM 895 C CA . MET A 1 111 ? 5.409 -8.620 -24.663 1.00 65.88 111 MET A CA 1
ATOM 896 C C . MET A 1 111 ? 5.899 -7.304 -25.287 1.00 65.88 111 MET A C 1
ATOM 898 O O . MET A 1 111 ? 6.162 -7.252 -26.493 1.00 65.88 111 MET A O 1
ATOM 902 N N . ARG A 1 112 ? 6.082 -6.254 -24.477 1.00 65.06 112 ARG A N 1
ATOM 903 C CA . ARG A 1 112 ? 6.643 -4.969 -24.920 1.00 65.06 112 ARG A CA 1
ATOM 904 C C . ARG A 1 112 ? 8.073 -5.136 -25.433 1.00 65.06 112 ARG A C 1
ATOM 906 O O . ARG A 1 112 ? 8.361 -4.686 -26.539 1.00 65.06 112 ARG A O 1
ATOM 913 N N . LEU A 1 113 ? 8.935 -5.866 -24.721 1.00 65.38 113 LEU A N 1
ATOM 914 C CA . LEU A 1 113 ? 10.304 -6.152 -25.174 1.00 65.38 113 LEU A CA 1
ATOM 915 C C . LEU A 1 113 ? 10.337 -6.908 -26.510 1.00 65.38 113 LEU A C 1
ATOM 917 O O . LEU A 1 113 ? 11.101 -6.545 -27.405 1.00 65.38 113 LEU A O 1
ATOM 921 N N . LYS A 1 114 ? 9.466 -7.909 -26.691 1.00 64.44 114 LYS A N 1
ATOM 922 C CA . LYS A 1 114 ? 9.322 -8.638 -27.965 1.00 64.44 114 LYS A CA 1
ATOM 923 C C . LYS A 1 114 ? 8.867 -7.729 -29.107 1.00 64.44 114 LYS A C 1
ATOM 925 O O . LYS A 1 114 ? 9.317 -7.899 -30.239 1.00 64.44 114 LYS A O 1
ATOM 930 N N . ARG A 1 115 ? 7.980 -6.770 -28.824 1.00 64.75 115 ARG A N 1
ATOM 931 C CA . ARG A 1 115 ? 7.522 -5.774 -29.803 1.00 64.75 115 ARG A CA 1
ATOM 932 C C . ARG A 1 115 ? 8.651 -4.822 -30.196 1.00 64.75 115 ARG A C 1
ATOM 934 O O . ARG A 1 115 ? 8.797 -4.522 -31.375 1.00 64.75 115 ARG A O 1
ATOM 941 N N . TYR A 1 116 ? 9.482 -4.416 -29.238 1.00 61.47 116 TYR A N 1
ATOM 942 C CA . TYR A 1 116 ? 10.642 -3.554 -29.480 1.00 61.47 116 TYR A CA 1
ATOM 943 C C . TYR A 1 116 ? 11.755 -4.257 -30.259 1.00 61.47 116 TYR A C 1
ATOM 945 O O . TYR A 1 116 ? 12.353 -3.638 -31.131 1.00 61.47 116 TYR A O 1
ATOM 953 N N . ALA A 1 117 ? 11.967 -5.557 -30.040 1.00 61.22 117 ALA A N 1
ATOM 954 C CA . ALA A 1 117 ? 12.929 -6.350 -30.810 1.00 61.22 117 ALA A CA 1
ATOM 955 C C . ALA A 1 117 ? 12.555 -6.524 -32.294 1.00 61.22 117 ALA A C 1
ATOM 957 O O . ALA A 1 117 ? 13.422 -6.811 -33.112 1.00 61.22 117 ALA A O 1
ATOM 958 N N . LYS A 1 118 ? 11.273 -6.363 -32.647 1.00 60.12 118 LYS A N 1
ATOM 959 C CA . LYS A 1 118 ? 10.770 -6.485 -34.026 1.00 60.12 118 LYS A CA 1
ATOM 960 C C . LYS A 1 118 ? 10.538 -5.139 -34.721 1.00 60.12 118 LYS A C 1
ATOM 962 O O . LYS A 1 118 ? 10.102 -5.136 -35.867 1.00 60.12 118 LYS A O 1
ATOM 967 N N . CYS A 1 119 ? 10.754 -4.013 -34.041 1.00 57.75 119 CYS A N 1
ATOM 968 C CA . CYS A 1 119 ? 10.430 -2.696 -34.584 1.00 57.75 119 CYS A CA 1
ATOM 969 C C . CYS A 1 119 ? 11.589 -2.147 -35.427 1.00 57.75 119 CYS A C 1
ATOM 971 O O . CYS A 1 119 ? 12.729 -2.095 -34.965 1.00 57.75 119 CYS A O 1
ATOM 973 N N . GLU A 1 120 ? 11.295 -1.723 -36.657 1.00 56.75 120 GLU A N 1
ATOM 974 C CA . GLU A 1 120 ? 12.296 -1.181 -37.583 1.00 56.75 120 GLU A CA 1
ATOM 975 C C . GLU A 1 120 ? 12.680 0.271 -37.244 1.00 56.75 120 GLU A C 1
ATOM 977 O O . GLU A 1 120 ? 13.833 0.652 -37.439 1.00 56.75 120 GLU A O 1
ATOM 982 N N . GLU A 1 121 ? 11.781 1.063 -36.650 1.00 58.97 121 GLU A N 1
ATOM 983 C CA . GLU A 1 121 ? 12.035 2.461 -36.270 1.00 58.97 121 GLU A CA 1
ATOM 984 C C . GLU A 1 121 ? 11.850 2.709 -34.765 1.00 58.97 121 GLU A C 1
ATOM 986 O O . GLU A 1 121 ? 10.945 2.170 -34.125 1.00 58.97 121 GLU A O 1
ATOM 991 N N . LEU A 1 122 ? 12.720 3.544 -34.188 1.00 61.62 122 LEU A N 1
ATOM 992 C CA . LEU A 1 122 ? 12.700 3.905 -32.770 1.00 61.62 122 LEU A CA 1
ATOM 993 C C . LEU A 1 122 ? 11.696 5.049 -32.543 1.00 61.62 122 LEU A C 1
ATOM 995 O O . LEU A 1 122 ? 11.958 6.192 -32.918 1.00 61.62 122 LEU A O 1
ATOM 999 N N . THR A 1 123 ? 10.546 4.769 -31.927 1.00 68.75 123 THR A N 1
ATOM 1000 C CA . THR A 1 123 ? 9.561 5.819 -31.615 1.00 68.75 123 THR A CA 1
ATOM 1001 C C . THR A 1 123 ? 9.938 6.592 -30.347 1.00 68.75 123 THR A C 1
ATOM 1003 O O . THR A 1 123 ? 10.601 6.080 -29.443 1.00 68.75 123 THR A O 1
ATOM 1006 N N . ARG A 1 124 ? 9.481 7.847 -30.235 1.00 67.44 124 ARG A N 1
ATOM 1007 C CA . ARG A 1 124 ? 9.739 8.704 -29.060 1.00 67.44 124 ARG A CA 1
ATOM 1008 C C . ARG A 1 124 ? 9.292 8.057 -27.745 1.00 67.44 124 ARG A C 1
ATOM 1010 O O . ARG A 1 124 ? 9.965 8.197 -26.727 1.00 67.44 124 ARG A O 1
ATOM 1017 N N . GLU A 1 125 ? 8.165 7.356 -27.772 1.00 63.09 125 GLU A N 1
ATOM 1018 C CA . GLU A 1 125 ? 7.635 6.628 -26.617 1.00 63.09 125 GLU A CA 1
ATOM 1019 C C . GLU A 1 125 ? 8.571 5.489 -26.192 1.00 63.09 125 GLU A C 1
ATOM 1021 O O . GLU A 1 125 ? 8.844 5.336 -25.002 1.00 63.09 125 GLU A O 1
ATOM 1026 N N . MET A 1 126 ? 9.149 4.760 -27.155 1.00 63.91 126 MET A N 1
ATOM 1027 C CA . MET A 1 126 ? 10.153 3.725 -26.887 1.00 63.91 126 MET A CA 1
ATOM 1028 C C . MET A 1 126 ? 11.414 4.303 -26.243 1.00 63.91 126 MET A C 1
ATOM 1030 O O . MET A 1 126 ? 11.919 3.727 -25.282 1.00 63.91 126 MET A O 1
ATOM 1034 N N . CYS A 1 127 ? 11.902 5.457 -26.712 1.00 69.06 127 CYS A N 1
ATOM 1035 C CA . CYS A 1 127 ? 13.067 6.126 -26.124 1.00 69.06 127 CYS A CA 1
ATOM 1036 C C . CYS A 1 127 ? 12.856 6.458 -24.645 1.00 69.06 127 CYS A C 1
ATOM 1038 O O . CYS A 1 127 ? 13.707 6.148 -23.820 1.00 69.06 127 CYS A O 1
ATOM 1040 N N . LEU A 1 128 ? 11.711 7.055 -24.302 1.00 68.31 128 LEU A N 1
ATOM 1041 C CA . LEU A 1 128 ? 11.389 7.424 -22.917 1.00 68.31 128 LEU A CA 1
ATOM 1042 C C . LEU A 1 128 ? 11.300 6.201 -21.996 1.00 68.31 128 LEU A C 1
ATOM 1044 O O . LEU A 1 128 ? 11.613 6.273 -20.805 1.00 68.31 128 LEU A O 1
ATOM 1048 N N . GLN A 1 129 ? 10.878 5.065 -22.545 1.00 63.91 129 GLN A N 1
ATOM 1049 C CA . GLN A 1 129 ? 10.782 3.827 -21.788 1.0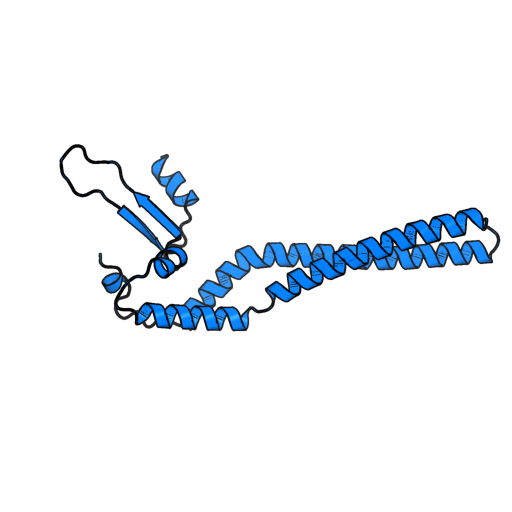0 63.91 129 GLN A CA 1
ATOM 1050 C C . GLN A 1 129 ? 12.135 3.127 -21.637 1.00 63.91 129 GLN A C 1
ATOM 1052 O O . GLN A 1 129 ? 12.442 2.684 -20.534 1.00 63.91 129 GLN A O 1
ATOM 1057 N N . LEU A 1 130 ? 12.950 3.059 -22.692 1.00 69.06 130 LEU A N 1
ATOM 1058 C CA . LEU A 1 130 ? 14.209 2.303 -22.717 1.00 69.06 130 LEU A CA 1
ATOM 1059 C C . LEU A 1 130 ? 15.401 3.053 -22.116 1.00 69.06 130 LEU A C 1
ATOM 1061 O O . LEU A 1 130 ? 16.315 2.416 -21.592 1.00 69.06 130 LEU A O 1
ATOM 1065 N N . ILE A 1 131 ? 15.414 4.381 -22.210 1.00 75.31 131 ILE A N 1
ATOM 1066 C CA . ILE A 1 131 ? 16.551 5.214 -21.816 1.00 75.31 131 ILE A CA 1
ATOM 1067 C C . ILE A 1 131 ? 16.351 5.692 -20.378 1.00 75.31 131 ILE A C 1
ATOM 1069 O O . ILE A 1 131 ? 15.318 6.274 -20.051 1.00 75.31 131 ILE A O 1
ATOM 1073 N N . GLU A 1 132 ? 17.341 5.438 -19.524 1.00 72.44 132 GLU A N 1
ATOM 1074 C CA . GLU A 1 132 ? 17.395 5.963 -18.156 1.00 72.44 132 GLU A CA 1
ATOM 1075 C C . GLU A 1 132 ? 17.844 7.425 -18.178 1.00 72.44 132 GLU A C 1
ATOM 1077 O O . GLU A 1 132 ? 17.159 8.309 -17.669 1.00 72.44 132 GLU A O 1
ATOM 1082 N N . PHE A 1 133 ? 18.975 7.699 -18.831 1.00 78.88 133 PHE A N 1
ATOM 1083 C CA . PHE A 1 133 ? 19.478 9.051 -19.035 1.00 78.88 133 PHE A CA 1
ATOM 1084 C C . PHE A 1 133 ? 20.387 9.135 -20.262 1.00 78.88 133 PHE A C 1
ATOM 1086 O O . PHE A 1 133 ? 20.914 8.136 -20.756 1.00 78.88 133 PHE A O 1
ATOM 1093 N N . ILE A 1 134 ? 20.563 10.358 -20.759 1.00 81.00 134 ILE A N 1
ATOM 1094 C CA . ILE A 1 134 ? 21.457 10.676 -21.871 1.00 81.00 134 ILE A CA 1
ATOM 1095 C C . ILE A 1 134 ? 22.478 11.675 -21.355 1.00 81.00 134 ILE A C 1
ATOM 1097 O O . ILE A 1 134 ? 22.106 12.703 -20.786 1.00 81.00 134 ILE A O 1
ATOM 1101 N N . THR A 1 135 ? 23.754 11.385 -21.564 1.00 81.69 135 THR A N 1
ATOM 1102 C CA . THR A 1 135 ? 24.830 12.327 -21.278 1.00 81.69 135 THR A CA 1
ATOM 1103 C C . THR A 1 135 ? 25.310 12.906 -22.591 1.00 81.69 135 THR A C 1
ATOM 1105 O O . THR A 1 135 ? 25.461 12.217 -23.602 1.00 81.69 135 THR A O 1
ATOM 1108 N N . VAL A 1 136 ? 25.480 14.220 -22.588 1.00 82.94 136 VAL A N 1
ATOM 1109 C CA . VAL A 1 136 ? 25.911 14.964 -23.760 1.00 82.94 136 VAL A CA 1
ATOM 1110 C C . VAL A 1 136 ? 27.243 15.591 -23.395 1.00 82.94 136 VAL A C 1
ATOM 1112 O O . VAL A 1 136 ? 27.291 16.432 -22.498 1.00 82.94 136 VAL A O 1
ATOM 1115 N N . GLY A 1 137 ? 28.307 15.170 -24.078 1.00 78.00 137 GLY A N 1
ATOM 1116 C CA . GLY A 1 137 ? 29.661 15.666 -23.849 1.00 78.00 137 GLY A CA 1
ATOM 1117 C C . GLY A 1 137 ? 29.784 17.168 -24.104 1.00 78.00 137 GLY A C 1
ATOM 1118 O O . GLY A 1 137 ? 28.853 17.820 -24.598 1.00 78.00 137 GLY A O 1
ATOM 1119 N N . GLU A 1 138 ? 30.931 17.750 -23.769 1.00 79.12 138 GLU A N 1
ATOM 1120 C CA . GLU A 1 138 ? 31.183 19.176 -23.992 1.00 79.12 138 GLU A CA 1
ATOM 1121 C C . GLU A 1 138 ? 31.049 19.559 -25.472 1.00 79.12 138 GLU A C 1
ATOM 1123 O O . GLU A 1 138 ? 31.190 18.730 -26.372 1.00 79.12 138 GLU A O 1
ATOM 1128 N N . LYS A 1 139 ? 30.708 20.826 -25.738 1.00 74.31 139 LYS A N 1
ATOM 1129 C CA . LYS A 1 139 ? 30.597 21.326 -27.111 1.00 74.31 139 LYS A CA 1
ATOM 1130 C C . LYS A 1 139 ? 32.016 21.525 -27.662 1.00 74.31 139 LYS A C 1
ATOM 1132 O O . LYS A 1 139 ? 32.705 22.417 -27.168 1.00 74.31 139 LYS A O 1
ATOM 1137 N N . PRO A 1 140 ? 32.454 20.751 -28.670 1.00 73.69 140 PRO A N 1
ATOM 1138 C CA . PRO A 1 140 ? 33.786 20.933 -29.225 1.00 73.69 140 PRO A CA 1
ATOM 1139 C C . PRO A 1 140 ? 33.891 22.294 -29.936 1.00 73.69 140 PRO A C 1
ATOM 1141 O O . PRO A 1 140 ? 32.931 22.761 -30.552 1.00 73.69 140 PRO A O 1
ATOM 1144 N N . ALA A 1 141 ? 35.053 22.944 -29.803 1.00 74.19 141 ALA A N 1
ATOM 1145 C CA . ALA A 1 141 ? 35.357 24.231 -30.439 1.00 74.19 141 ALA A CA 1
ATOM 1146 C C . ALA A 1 141 ? 35.687 24.082 -31.935 1.00 74.19 141 ALA A C 1
ATOM 1148 O O . ALA A 1 141 ? 35.355 24.951 -32.737 1.00 74.19 141 ALA A O 1
ATOM 1149 N N . ASP A 1 142 ? 36.293 22.954 -32.307 1.00 74.75 142 ASP A N 1
ATOM 1150 C CA . ASP A 1 142 ? 36.377 22.512 -33.696 1.00 74.75 142 ASP A CA 1
ATOM 1151 C C . ASP A 1 142 ? 35.029 21.939 -34.126 1.00 74.75 142 ASP A C 1
ATOM 1153 O O . ASP A 1 142 ? 34.318 21.361 -33.307 1.00 74.75 142 ASP A O 1
ATOM 1157 N N . ASN A 1 143 ? 34.718 22.014 -35.420 1.00 72.62 143 ASN A N 1
ATOM 1158 C CA . ASN A 1 143 ? 33.496 21.508 -36.063 1.00 72.62 143 ASN A CA 1
ATOM 1159 C C . ASN A 1 143 ? 33.367 19.957 -36.038 1.00 72.62 143 ASN A C 1
ATOM 1161 O O . ASN A 1 143 ? 32.949 19.331 -37.011 1.00 72.62 143 ASN A O 1
ATOM 1165 N N . LYS A 1 144 ? 33.804 19.321 -34.947 1.00 74.31 144 LYS A N 1
ATOM 1166 C CA . LYS A 1 144 ? 33.810 17.886 -34.677 1.00 74.31 144 LYS A CA 1
ATOM 1167 C C . LYS A 1 144 ? 32.435 17.436 -34.170 1.00 74.31 144 LYS A C 1
ATOM 1169 O O . LYS A 1 144 ? 31.740 18.202 -33.499 1.00 74.31 144 LYS A O 1
ATOM 1174 N N . PRO A 1 145 ? 32.041 16.185 -34.457 1.00 75.38 145 PRO A N 1
ATOM 1175 C CA . PRO A 1 145 ? 30.810 15.617 -33.926 1.00 75.38 145 PRO A CA 1
ATOM 1176 C C . PRO A 1 145 ? 30.856 15.557 -32.395 1.00 75.38 145 PRO A C 1
ATOM 1178 O O . PRO A 1 145 ? 31.886 15.243 -31.800 1.00 75.38 145 PRO A O 1
ATOM 1181 N N . ARG A 1 146 ? 29.725 15.880 -31.762 1.00 80.31 146 ARG A N 1
ATOM 1182 C CA . ARG A 1 146 ? 29.566 15.865 -30.305 1.00 80.31 146 ARG A CA 1
ATOM 1183 C C . ARG A 1 146 ? 29.357 14.437 -29.816 1.00 80.31 146 ARG A C 1
ATOM 1185 O O . ARG A 1 146 ? 28.575 13.696 -30.409 1.00 80.31 146 ARG A O 1
ATOM 1192 N N . GLU A 1 147 ? 30.014 14.075 -28.723 1.00 78.75 147 GLU A N 1
ATOM 1193 C CA . GLU A 1 147 ? 29.848 12.755 -28.121 1.00 78.75 147 GLU A CA 1
ATOM 1194 C C . GLU A 1 147 ? 28.563 12.700 -27.281 1.00 78.75 147 GLU A C 1
ATOM 1196 O O . GLU A 1 147 ? 28.280 13.599 -26.482 1.00 78.75 147 GLU A O 1
ATOM 1201 N N . ILE A 1 148 ? 27.751 11.667 -27.508 1.00 80.25 148 ILE A N 1
ATOM 1202 C CA . ILE A 1 148 ? 26.492 11.422 -26.800 1.00 80.25 148 ILE A CA 1
ATOM 1203 C C . ILE A 1 148 ? 26.527 9.982 -26.300 1.00 80.25 148 ILE A C 1
ATOM 1205 O O . ILE A 1 148 ? 26.642 9.058 -27.108 1.00 80.25 148 ILE A O 1
ATOM 1209 N N . HIS A 1 149 ? 26.378 9.787 -24.991 1.00 78.44 149 HIS A N 1
ATOM 1210 C CA . HIS A 1 149 ? 26.207 8.460 -24.407 1.00 78.44 149 HIS A CA 1
ATOM 1211 C C . HIS A 1 149 ? 24.761 8.276 -23.951 1.00 78.44 149 HIS A C 1
ATOM 1213 O O . HIS A 1 149 ? 24.175 9.136 -23.292 1.00 78.44 149 HIS A O 1
ATOM 1219 N N . ILE A 1 150 ? 24.177 7.139 -24.318 1.00 76.94 150 ILE A N 1
ATOM 1220 C CA . ILE A 1 150 ? 22.801 6.772 -23.982 1.00 76.94 150 ILE A CA 1
ATOM 1221 C C . ILE A 1 150 ? 22.861 5.582 -23.029 1.00 76.94 150 ILE A C 1
ATOM 1223 O O . ILE A 1 150 ? 23.417 4.541 -23.380 1.00 76.94 150 ILE A O 1
ATOM 1227 N N . TYR A 1 151 ? 22.274 5.734 -21.843 1.00 72.25 151 TYR A N 1
ATOM 1228 C CA . TYR A 1 151 ? 22.230 4.698 -20.816 1.00 72.25 151 TYR A CA 1
ATOM 1229 C C . TYR A 1 151 ? 20.851 4.045 -20.805 1.00 72.25 151 TYR A C 1
ATOM 1231 O O . TYR A 1 151 ? 19.832 4.722 -20.654 1.00 72.25 151 TYR A O 1
ATOM 1239 N N . TYR A 1 152 ? 20.814 2.726 -20.981 1.00 67.88 152 TYR A N 1
ATOM 1240 C CA . TYR A 1 152 ? 19.572 1.963 -21.094 1.00 67.88 152 TYR A CA 1
ATOM 1241 C C . TYR A 1 152 ? 19.190 1.316 -19.767 1.00 67.88 152 TYR A C 1
ATOM 1243 O O . TYR A 1 152 ? 19.999 0.615 -19.157 1.00 67.88 152 TYR A O 1
ATOM 1251 N N . LYS A 1 153 ? 17.914 1.437 -19.387 1.00 66.81 153 LYS A N 1
ATOM 1252 C CA . LYS A 1 153 ? 17.354 0.856 -18.152 1.00 66.81 153 LYS A CA 1
ATOM 1253 C C . LYS A 1 153 ? 17.588 -0.648 -18.025 1.00 66.81 153 LYS A C 1
ATOM 1255 O O . LYS A 1 153 ? 17.703 -1.161 -16.926 1.00 66.81 153 LYS A O 1
ATOM 1260 N N . LEU A 1 154 ? 17.647 -1.352 -19.156 1.00 53.66 154 LEU A N 1
ATOM 1261 C CA . LEU A 1 154 ? 17.705 -2.814 -19.215 1.00 53.66 154 LEU A CA 1
ATOM 1262 C C . LEU A 1 154 ? 19.091 -3.429 -18.995 1.00 53.66 154 LEU A C 1
ATOM 1264 O O . LEU A 1 154 ? 19.168 -4.632 -18.763 1.00 53.66 154 LEU A O 1
ATOM 1268 N N . ILE A 1 155 ? 20.176 -2.664 -19.151 1.00 51.41 155 ILE A N 1
ATOM 1269 C CA . ILE A 1 155 ? 21.509 -3.262 -19.343 1.00 51.41 155 ILE A CA 1
ATOM 1270 C C . ILE A 1 155 ? 22.528 -2.712 -18.352 1.00 51.41 155 ILE A C 1
ATOM 1272 O O . ILE A 1 155 ? 23.365 -3.467 -17.864 1.00 51.41 155 ILE A O 1
ATOM 1276 N N . SER A 1 156 ? 22.488 -1.414 -18.043 1.00 50.88 156 SER A N 1
ATOM 1277 C CA . SER A 1 156 ? 23.652 -0.795 -17.413 1.00 50.88 156 SER A CA 1
ATOM 1278 C C . SER A 1 156 ? 23.724 -0.975 -15.902 1.00 50.88 156 SER A C 1
ATOM 1280 O O . SER A 1 156 ? 24.834 -0.974 -15.386 1.00 50.88 156 SER A O 1
ATOM 1282 N N . GLY A 1 157 ? 22.614 -1.116 -15.164 1.00 51.91 157 GLY A N 1
ATOM 1283 C CA . GLY A 1 157 ? 22.639 -1.169 -13.686 1.00 51.91 157 GLY A CA 1
ATOM 1284 C C . GLY A 1 157 ? 23.331 0.031 -13.004 1.00 51.91 157 GLY A C 1
ATOM 1285 O O . GLY A 1 157 ? 23.443 0.058 -11.785 1.00 51.91 157 GLY A O 1
ATOM 1286 N N . GLN A 1 158 ? 23.799 0.995 -13.798 1.00 53.19 158 GLN A N 1
ATOM 1287 C CA . GLN A 1 158 ? 24.471 2.223 -13.426 1.00 53.19 158 GLN A CA 1
ATOM 1288 C C . GLN A 1 158 ? 23.412 3.307 -13.373 1.00 53.19 158 GLN A C 1
ATOM 1290 O O . GLN A 1 158 ? 22.707 3.559 -14.355 1.00 53.19 158 GLN A O 1
ATOM 1295 N N . THR A 1 159 ? 23.303 3.930 -12.212 1.00 59.88 159 THR A N 1
ATOM 1296 C CA . THR A 1 159 ? 22.407 5.052 -11.985 1.00 59.88 159 THR A CA 1
ATOM 1297 C C . THR A 1 159 ? 23.088 6.360 -12.387 1.00 59.88 159 THR A C 1
ATOM 1299 O O . THR A 1 159 ? 24.314 6.459 -12.478 1.00 59.88 159 THR A O 1
ATOM 1302 N N . LEU A 1 160 ? 22.291 7.410 -12.603 1.00 59.62 160 LEU A N 1
ATOM 1303 C CA . LEU A 1 160 ? 22.810 8.758 -12.863 1.00 59.62 160 LEU A CA 1
ATOM 1304 C C . LEU A 1 160 ? 23.748 9.242 -11.734 1.00 59.62 160 LEU A C 1
ATOM 1306 O O . LEU A 1 160 ? 24.659 10.030 -11.983 1.00 59.62 160 LEU A O 1
ATOM 1310 N N . ALA A 1 161 ? 23.521 8.781 -10.498 1.00 63.25 161 ALA A N 1
ATOM 1311 C CA . ALA A 1 161 ? 24.360 9.093 -9.345 1.00 63.25 161 ALA A CA 1
ATOM 1312 C C . ALA A 1 161 ? 25.765 8.489 -9.494 1.00 63.25 161 ALA A C 1
ATOM 1314 O O . ALA A 1 161 ? 26.747 9.219 -9.369 1.00 63.25 161 ALA A O 1
ATOM 1315 N N . ASP A 1 162 ? 25.852 7.215 -9.887 1.00 63.34 162 ASP A N 1
ATOM 1316 C CA . ASP A 1 162 ? 27.127 6.515 -10.099 1.00 63.34 162 ASP A CA 1
ATOM 1317 C C . ASP A 1 162 ? 27.981 7.198 -11.180 1.00 63.34 162 ASP A C 1
ATOM 1319 O O . ASP A 1 162 ? 29.198 7.319 -11.049 1.00 63.34 162 ASP A O 1
ATOM 1323 N N . TYR A 1 163 ? 27.345 7.691 -12.249 1.00 64.75 163 TYR A N 1
ATOM 1324 C CA . TYR A 1 163 ? 28.035 8.424 -13.314 1.00 64.75 163 TYR A CA 1
ATOM 1325 C C . TYR A 1 163 ? 28.530 9.806 -12.859 1.00 64.75 163 TYR A C 1
ATOM 1327 O O . TYR A 1 163 ? 29.635 10.225 -13.201 1.00 64.75 163 TYR A O 1
ATOM 1335 N N . ARG A 1 164 ? 27.735 10.524 -12.056 1.00 65.81 164 ARG A N 1
ATOM 1336 C CA . ARG A 1 164 ? 28.120 11.843 -11.524 1.00 65.81 164 ARG A CA 1
ATOM 1337 C C . ARG A 1 164 ? 29.317 11.759 -10.579 1.00 65.81 164 ARG A C 1
ATOM 1339 O O . ARG A 1 164 ? 30.178 12.636 -10.617 1.00 65.81 164 ARG A O 1
ATOM 1346 N N . GLU A 1 165 ? 29.405 10.701 -9.779 1.00 67.75 165 GLU A N 1
ATOM 1347 C CA . GLU A 1 165 ? 30.565 10.462 -8.913 1.00 67.75 165 GLU A CA 1
ATOM 1348 C C . GLU A 1 165 ? 31.850 10.175 -9.706 1.00 67.75 165 GLU A C 1
ATOM 1350 O O . GLU A 1 165 ? 32.935 10.544 -9.259 1.00 67.75 165 GLU A O 1
ATOM 1355 N N . GLN A 1 166 ? 31.742 9.576 -10.897 1.00 60.31 166 GLN A N 1
ATOM 1356 C CA . GLN A 1 166 ? 32.891 9.258 -11.753 1.00 60.31 166 GLN A CA 1
ATOM 1357 C C . GLN A 1 166 ? 33.495 10.475 -12.467 1.00 60.31 166 GLN A C 1
ATOM 1359 O O . GLN A 1 166 ? 34.695 10.472 -12.707 1.00 60.31 166 GLN A O 1
ATOM 1364 N N . ILE A 1 167 ? 32.708 11.508 -12.789 1.00 61.22 167 ILE A N 1
ATOM 1365 C CA . ILE A 1 167 ? 33.224 12.732 -13.444 1.00 61.22 167 ILE A CA 1
ATOM 1366 C C . ILE A 1 167 ? 33.795 13.734 -12.427 1.00 61.22 167 ILE A C 1
ATOM 1368 O O . ILE A 1 167 ? 34.583 14.604 -12.780 1.00 61.22 167 ILE A O 1
ATOM 1372 N N . THR A 1 168 ? 33.381 13.644 -11.160 1.00 53.69 168 THR A N 1
ATOM 1373 C CA . THR A 1 168 ? 33.791 14.599 -10.112 1.00 53.69 168 THR A CA 1
ATOM 1374 C C . THR A 1 168 ? 35.149 14.237 -9.473 1.00 53.69 168 THR A C 1
ATOM 1376 O O . THR A 1 168 ? 35.652 14.995 -8.645 1.00 53.69 168 THR A O 1
ATOM 1379 N N . LYS A 1 169 ? 35.752 13.098 -9.841 1.00 41.94 169 LYS A N 1
ATOM 1380 C CA . LYS A 1 169 ? 37.122 12.697 -9.473 1.00 41.94 169 LYS A CA 1
ATOM 1381 C C . LYS A 1 169 ? 38.101 13.004 -10.597 1.00 41.94 169 LYS A C 1
ATOM 1383 O O . LYS A 1 169 ? 39.241 13.384 -10.253 1.00 41.94 169 LYS A O 1
#

InterPro domains:
  IPR025378 Domain of unknown function DUF4368 [PF14287] (104-155)

Sequence (169 aa):
QDIRSMLGDVKIDEKKAKEYFLRERTKCGEQNRLSDEKQLRALSNRLTELDKLIQSAFEEKVLGNLPDSVCKSLCEKYQLEKEGAERQIAELKKRLSDTDCIDAEVEEYIMRLKRYAKCEELTREMCLQLIEFITVGEKPADNKPREIHIYYKLISGQTLADYREQITK

Radius of gyration: 28.02 Å; chains: 1; bounding box: 60×40×76 Å